Protein 4PNB (pdb70)

Radius of gyration: 21.28 Å; Cα contacts (8 Å, |Δi|>4): 41; chains: 4; bounding box: 50×57×41 Å

Solvent-accessible surface area: 10392 Å² total; per-residue (Å²): 118,125,134,81,92,44,106,136,96,95,63,127,54,100,130,100,93,61,149,55,101,112,89,102,44,95,88,140,155,76,113,131,126,88,89,47,108,144,97,94,62,136,54,101,159,101,89,42,154,56,98,122,95,92,46,110,86,138,148,64,103,150,122,39,82,56,33,88,90,85,10,68,56,28,47,108,86,1,95,56,27,78,93,86,5,79,97,95,65,100,78,69,80,74,3,89,135,71,25,64,140,12,91,128,53,23,58,149,8,89,122,85,33,57,115,57,126,184,96

Sequence (119 aa):
GEIAQSIKEIAKSIKEIAWSIKEIAQSIKGGEIAQSIKEIAKSIKEIAWSIKEIAQSIKGGEIAQSIKEIAKSIKEIAWSIKEIAQSIKGEIAQSIKEIAKSIKEIAWSIKEIAQSIKG

Secondary structure (DSSP, 8-state):
-HHHHHHHHHHHHHHHHHHHHHHHHHHHT-/--HHHHHHHHHHHHHHHHHHHHHHHHHHT-/-HHHHHHHHHHHHHHHHHHHHHHHHHHH-/-HHHHHHHHHHHHHHHHHHHHHHHHHHH--

Foldseek 3Di:
DCPVVVVVVVVVVVVVVVVVVVVVCVVVVD/DCPVVVVVVVVVVVVVVVVVVVVVCVVVVD/DPPVVVVVVVVVVVVVVVVVVVVVVVVVD/DCPVVVVVVVVVVVVVVVVVVVVVVVVVPD

B-factor: mean 29.56, std 10.83, range [10.62, 66.13]

Structure (mmCIF, N/CA/C/O backbone):
data_4PNB
#
_entry.id   4PNB
#
_cell.length_a   89.210
_cell.length_b   89.210
_cell.length_c   89.210
_cell.angle_alpha   90.00
_cell.angle_beta   90.00
_cell.angle_gamma   90.00
#
_symmetry.space_group_name_H-M   'I 21 3'
#
loop_
_entity.id
_entity.type
_entity.pdbx_description
1 polymer CC-Hex3
2 water water
#
loop_
_atom_site.group_PDB
_atom_site.id
_atom_site.type_symbol
_atom_site.label_atom_id
_atom_site.label_alt_id
_atom_site.label_comp_id
_atom_site.label_asym_id
_atom_site.label_entity_id
_atom_site.label_seq_id
_atom_site.pdbx_PDB_ins_code
_atom_site.Cartn_x
_atom_site.Cartn_y
_atom_site.Cartn_z
_atom_site.occupancy
_atom_site.B_iso_or_equiv
_atom_site.auth_seq_id
_atom_site.auth_comp_id
_atom_site.auth_asym_id
_atom_site.auth_atom_id
_atom_site.pdbx_PDB_model_num
ATOM 4 N N . GLY A 1 2 ? -2.848 -17.272 3.033 1.00 51.27 1 GLY A N 1
ATOM 5 C CA . GLY A 1 2 ? -2.206 -16.428 2.043 1.00 39.96 1 GLY A CA 1
ATOM 6 C C . GLY A 1 2 ? -1.700 -15.138 2.644 1.00 43.60 1 GLY A C 1
ATOM 7 O O . GLY A 1 2 ? -2.326 -14.565 3.543 1.00 45.68 1 GLY A O 1
ATOM 8 N N . GLU A 1 3 ? -0.569 -14.663 2.140 1.00 44.05 2 GLU A N 1
ATOM 9 C CA . GLU A 1 3 ? 0.114 -13.572 2.805 1.00 39.86 2 GLU A CA 1
ATOM 10 C C . GLU A 1 3 ? -0.494 -12.180 2.629 1.00 31.33 2 GLU A C 1
ATOM 11 O O . GLU A 1 3 ? -0.476 -11.409 3.582 1.00 25.86 2 GLU A O 1
ATOM 17 N N . ILE A 1 4 ? -1.046 -11.856 1.457 1.00 26.27 3 ILE A N 1
ATOM 18 C CA . ILE A 1 4 ? -1.427 -10.455 1.203 1.00 26.95 3 ILE A CA 1
ATOM 19 C C . ILE A 1 4 ? -2.347 -9.818 2.246 1.00 27.82 3 ILE A C 1
ATOM 20 O O . ILE A 1 4 ? -2.080 -8.712 2.694 1.00 23.88 3 ILE A O 1
ATOM 25 N N . ALA A 1 5 ? -3.412 -10.501 2.651 1.00 21.69 4 ALA A N 1
ATOM 26 C CA . ALA A 1 5 ? -4.309 -9.915 3.643 1.00 25.14 4 ALA A CA 1
ATOM 27 C C . ALA A 1 5 ? -3.611 -9.727 4.990 1.00 24.21 4 ALA A C 1
ATOM 28 O O . ALA A 1 5 ? -3.869 -8.750 5.705 1.00 21.84 4 ALA A O 1
ATOM 30 N N . GLN A 1 6 ? -2.722 -10.664 5.312 1.00 21.13 5 GLN A N 1
ATOM 31 C CA . GLN A 1 6 ? -1.984 -10.668 6.574 1.00 29.80 5 GLN A CA 1
ATOM 32 C C . GLN A 1 6 ? -0.933 -9.561 6.629 1.00 22.46 5 GLN A C 1
ATOM 33 O O . GLN A 1 6 ? -0.845 -8.819 7.611 1.00 22.27 5 GLN A O 1
ATOM 39 N N . SER A 1 7 ? -0.131 -9.476 5.575 1.00 21.72 6 SER A N 1
ATOM 40 C CA . SER A 1 7 ? 0.858 -8.421 5.435 1.00 25.63 6 SER A CA 1
ATOM 41 C C . SER A 1 7 ? 0.206 -7.049 5.572 1.00 21.17 6 SER A C 1
ATOM 42 O O . SER A 1 7 ? 0.706 -6.186 6.283 1.00 19.57 6 SER A O 1
ATOM 45 N N . ILE A 1 8 ? -0.927 -6.850 4.905 1.00 18.76 7 ILE A N 1
ATOM 46 C CA . ILE A 1 8 ? -1.596 -5.552 4.944 1.00 19.35 7 ILE A CA 1
ATOM 47 C C . ILE A 1 8 ? -2.124 -5.212 6.356 1.00 19.97 7 ILE A C 1
ATOM 48 O O . ILE A 1 8 ? -2.021 -4.070 6.827 1.00 18.26 7 ILE A O 1
ATOM 53 N N . LYS A 1 9 ? -2.655 -6.213 7.044 1.00 18.60 8 LYS A N 1
ATOM 54 C CA . LYS A 1 9 ? -3.137 -6.026 8.403 1.00 19.94 8 LYS A CA 1
ATOM 55 C C . LYS A 1 9 ? -1.977 -5.679 9.316 1.00 21.67 8 LYS A C 1
ATOM 56 O O . LYS A 1 9 ? -2.084 -4.774 10.149 1.00 21.29 8 LYS A O 1
ATOM 62 N N . GLU A 1 10 ? -0.868 -6.391 9.160 1.00 17.23 9 GLU A N 1
ATOM 63 C CA . GLU A 1 10 ? 0.303 -6.107 9.967 1.00 20.57 9 GLU A CA 1
ATOM 64 C C . GLU A 1 10 ? 0.830 -4.727 9.640 1.00 17.87 9 GLU A C 1
ATOM 65 O O . GLU A 1 10 ? 1.286 -4.024 10.524 1.00 19.50 9 GLU A O 1
ATOM 71 N N . ILE A 1 11 ? 0.772 -4.347 8.365 1.00 19.43 10 ILE A N 1
ATOM 72 C CA . ILE A 1 11 ? 1.164 -3.003 7.961 1.00 16.04 10 ILE A CA 1
ATOM 73 C C . ILE A 1 11 ? 0.275 -1.977 8.638 1.00 16.64 10 ILE A C 1
ATOM 74 O O . ILE A 1 11 ? 0.760 -0.988 9.168 1.00 16.71 10 ILE A O 1
ATOM 79 N N . ALA A 1 12 ? -1.027 -2.225 8.653 1.00 15.37 11 ALA A N 1
ATOM 80 C CA . ALA A 1 12 ? -1.945 -1.345 9.357 1.00 16.69 11 ALA A CA 1
ATOM 81 C C . ALA A 1 12 ? -1.595 -1.179 10.837 1.00 20.75 11 ALA A C 1
ATOM 82 O O . ALA A 1 12 ? -1.652 -0.064 11.381 1.00 15.67 11 ALA A O 1
ATOM 84 N N . LYS A 1 13 ? -1.218 -2.278 11.482 1.00 17.34 12 LYS A N 1
ATOM 85 C CA . LYS A 1 13 ? -0.857 -2.233 12.894 1.00 20.45 12 LYS A CA 1
ATOM 86 C C . LYS A 1 13 ? 0.437 -1.459 13.130 1.00 18.45 12 LYS A C 1
ATOM 87 O O . LYS A 1 13 ? 0.489 -0.608 14.004 1.00 16.89 12 LYS A O 1
ATOM 93 N N . SER A 1 14 ? 1.475 -1.761 12.357 1.00 17.35 13 SER A N 1
ATOM 94 C CA . SER A 1 14 ? 2.745 -1.046 12.456 1.00 17.16 13 SER A CA 1
ATOM 95 C C . SER A 1 14 ? 2.583 0.449 12.206 1.00 15.90 13 SER A C 1
ATOM 96 O O . SER A 1 14 ? 3.181 1.282 12.883 1.00 15.66 13 SER A O 1
ATOM 99 N N . ILE A 1 15 ? 1.771 0.801 11.230 1.00 12.38 14 ILE A N 1
ATOM 100 C CA . ILE A 1 15 ? 1.625 2.218 10.912 1.00 17.58 14 ILE A CA 1
ATOM 101 C C . ILE A 1 15 ? 0.864 2.948 12.017 1.00 16.90 14 ILE A C 1
ATOM 102 O O . ILE A 1 15 ? 1.136 4.118 12.304 1.00 15.01 14 ILE A O 1
ATOM 107 N N . LYS A 1 16 ? -0.079 2.263 12.658 1.00 15.68 15 LYS A N 1
ATOM 108 C CA . LYS A 1 16 ? -0.777 2.880 13.782 1.00 18.21 15 LYS A CA 1
ATOM 109 C C . LYS A 1 16 ? 0.201 3.106 14.928 1.00 19.19 15 LYS A C 1
ATOM 110 O O . LYS A 1 16 ? 0.138 4.131 15.601 1.00 16.88 15 LYS A O 1
ATOM 115 N N . GLU A 1 17 ? 1.124 2.168 15.127 1.00 17.40 16 GLU A N 1
ATOM 116 C CA . GLU A 1 17 ? 2.147 2.329 16.153 1.00 15.42 16 GLU A CA 1
ATOM 117 C C . GLU A 1 17 ? 3.065 3.488 15.810 1.00 16.35 16 GLU A C 1
ATOM 118 O O . GLU A 1 17 ? 3.451 4.268 16.683 1.00 14.66 16 GLU A O 1
ATOM 124 N N . ILE A 1 18 ? 3.423 3.598 14.537 1.00 14.25 17 ILE A N 1
ATOM 125 C CA . ILE A 1 18 ? 4.222 4.728 14.072 1.00 13.22 17 ILE A CA 1
ATOM 126 C C . ILE A 1 18 ? 3.500 6.073 14.297 1.00 12.82 17 ILE A C 1
ATOM 127 O O . ILE A 1 18 ? 4.124 7.047 14.700 1.00 13.75 17 ILE A O 1
ATOM 132 N N . ALA A 1 19 ? 2.191 6.120 14.063 1.00 13.73 18 ALA A N 1
ATOM 133 C CA . ALA A 1 19 ? 1.418 7.354 14.259 1.00 14.73 18 ALA A CA 1
ATOM 134 C C . ALA A 1 19 ? 1.483 7.803 15.701 1.00 14.92 18 ALA A C 1
ATOM 135 O O . ALA A 1 19 ? 1.615 8.990 15.982 1.00 14.61 18 ALA A O 1
ATOM 137 N N . TRP A 1 20 ? 1.441 6.847 16.615 1.00 14.90 19 TRP A N 1
ATOM 138 C CA . TRP A 1 20 ? 1.541 7.163 18.036 1.00 16.92 19 TRP A CA 1
ATOM 139 C C . TRP A 1 20 ? 2.953 7.574 18.478 1.00 15.85 19 TRP A C 1
ATOM 140 O O . TRP A 1 20 ? 3.104 8.472 19.297 1.00 15.98 19 TRP A O 1
ATOM 151 N N . SER A 1 21 ? 3.985 6.942 17.937 1.00 15.18 20 SER A N 1
ATOM 152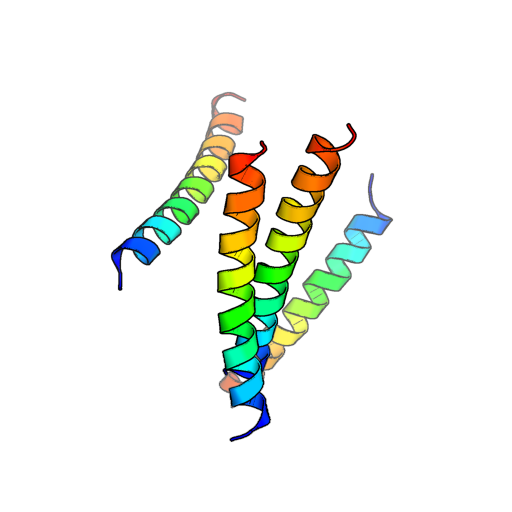 C CA . SER A 1 21 ? 5.344 7.341 18.272 1.00 14.67 20 SER A CA 1
ATOM 153 C C . SER A 1 21 ? 5.679 8.737 17.737 1.00 14.08 20 SER A C 1
ATOM 154 O O . SER A 1 21 ? 6.294 9.561 18.418 1.00 11.78 20 SER A O 1
ATOM 157 N N . ILE A 1 22 ? 5.264 9.000 16.513 1.00 12.30 21 ILE A N 1
ATOM 158 C CA . ILE A 1 22 ? 5.534 10.295 15.898 1.00 16.31 21 IL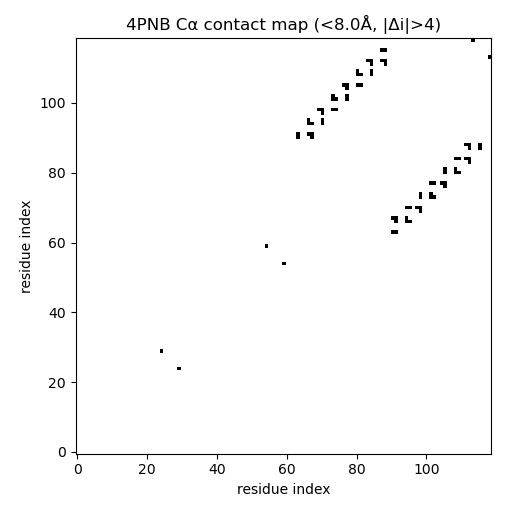E A CA 1
ATOM 159 C C . ILE A 1 22 ? 4.747 11.403 16.614 1.00 14.68 21 ILE A C 1
ATOM 160 O O . ILE A 1 22 ? 5.224 12.528 16.768 1.00 12.70 21 ILE A O 1
ATOM 165 N N . LYS A 1 23 ? 3.551 11.072 17.083 1.00 16.87 22 LYS A N 1
ATOM 166 C CA . LYS A 1 23 ? 2.759 12.023 17.866 1.00 17.11 22 LYS A CA 1
ATOM 167 C C . LYS A 1 23 ? 3.478 12.362 19.170 1.00 16.16 22 LYS A C 1
ATOM 168 O O . LYS A 1 23 ? 3.506 13.521 19.588 1.00 16.27 22 LYS A O 1
ATOM 174 N N . GLU A 1 24 ? 4.095 11.367 19.797 1.00 15.64 23 GLU A N 1
ATOM 175 C CA . GLU A 1 24 ? 4.919 11.627 20.990 1.00 17.58 23 GLU A CA 1
ATOM 176 C C . GLU A 1 24 ? 6.120 12.532 20.696 1.00 15.12 23 GLU A C 1
ATOM 177 O O . GLU A 1 24 ? 6.472 13.395 21.488 1.00 14.04 23 GLU A O 1
ATOM 183 N N . ILE A 1 25 ? 6.763 12.319 19.556 1.00 14.74 24 ILE A N 1
ATOM 184 C CA . ILE A 1 25 ? 7.889 13.161 19.148 1.00 15.12 24 ILE A CA 1
ATOM 185 C C . ILE A 1 25 ? 7.437 14.594 18.896 1.00 13.11 24 ILE A C 1
ATOM 186 O O . ILE A 1 25 ? 8.070 15.547 19.348 1.00 14.24 24 ILE A O 1
ATOM 191 N N . ALA A 1 26 ? 6.331 14.748 18.171 1.00 14.37 25 ALA A N 1
ATOM 192 C CA . ALA A 1 26 ? 5.802 16.074 17.868 1.00 13.45 25 ALA A CA 1
ATOM 193 C C . ALA A 1 26 ? 5.400 16.794 19.139 1.00 19.70 25 ALA A C 1
ATOM 194 O O . ALA A 1 26 ? 5.661 17.990 19.285 1.00 16.70 25 ALA A O 1
ATOM 196 N N . GLN A 1 27 ? 4.774 16.068 20.063 1.00 18.45 26 GLN A N 1
ATOM 197 C CA . GLN A 1 27 ? 4.375 16.656 21.336 1.00 20.65 26 GLN A CA 1
ATOM 198 C C . GLN A 1 27 ? 5.567 17.251 22.101 1.00 29.02 26 GLN A C 1
ATOM 199 O O . GLN A 1 27 ? 5.422 18.243 22.816 1.00 29.95 26 GLN A O 1
ATOM 205 N N . SER A 1 28 ? 6.752 16.683 21.912 1.00 23.95 27 SER A N 1
ATOM 206 C CA . SER A 1 28 ? 7.959 17.216 22.555 1.00 24.02 27 SER A CA 1
ATOM 207 C C . SER A 1 28 ? 8.689 18.265 21.706 1.00 26.70 27 SER A C 1
ATOM 208 O O . SER A 1 28 ? 9.306 19.194 22.229 1.00 30.12 27 SER A O 1
ATOM 211 N N . ILE A 1 29 ? 8.621 18.091 20.391 1.00 25.62 28 ILE A N 1
ATOM 212 C CA . ILE A 1 29 ? 9.371 18.900 19.431 1.00 24.56 28 ILE A CA 1
ATOM 213 C C . ILE A 1 29 ? 8.583 20.163 19.097 1.00 27.91 28 ILE A C 1
ATOM 214 O O . ILE A 1 29 ? 9.153 21.217 18.806 1.00 28.75 28 ILE A O 1
ATOM 219 N N . LYS A 1 30 ? 7.258 20.055 19.156 1.00 31.11 29 LYS A N 1
ATOM 220 C CA . LYS A 1 30 ? 6.415 21.240 19.071 1.00 37.08 29 LYS A CA 1
ATOM 221 C C . LYS A 1 30 ? 6.295 21.855 20.468 1.00 38.60 29 LYS A C 1
ATOM 222 O O . LYS A 1 30 ? 6.159 23.067 20.607 1.00 45.76 29 LYS A O 1
ATOM 228 N N . GLY A 1 31 ? 6.361 21.015 21.502 1.00 38.38 30 GLY A N 1
ATOM 229 C CA . GLY A 1 31 ? 6.102 21.456 22.862 1.00 37.76 30 GLY A CA 1
ATOM 230 C C . GLY A 1 31 ? 4.661 21.867 23.114 1.00 41.99 30 GLY A C 1
ATOM 231 O O . GLY A 1 31 ? 4.391 22.911 23.718 1.00 49.67 30 GLY A O 1
ATOM 235 N N . GLY B 1 2 ? -10.424 11.279 38.708 1.00 45.74 1 GLY B N 1
ATOM 236 C CA . GLY B 1 2 ? -9.109 10.711 38.960 1.00 36.28 1 GLY B CA 1
ATOM 237 C C . GLY B 1 2 ? -9.003 9.259 38.536 1.00 37.21 1 GLY B C 1
ATOM 238 O O . GLY B 1 2 ? -7.930 8.805 38.121 1.00 34.17 1 GLY B O 1
ATOM 239 N N . GLU B 1 3 ? -10.111 8.532 38.668 1.00 33.32 2 GLU B N 1
ATOM 240 C CA . GLU B 1 3 ? -10.206 7.141 38.239 1.00 34.14 2 GLU B CA 1
ATOM 241 C C . GLU B 1 3 ? -9.329 6.208 39.053 1.00 27.53 2 GLU B C 1
ATOM 242 O O . GLU B 1 3 ? -8.845 5.216 38.519 1.00 24.08 2 GLU B O 1
ATOM 248 N N . ILE B 1 4 ? -9.123 6.512 40.332 1.00 23.48 3 ILE B N 1
ATOM 249 C CA . ILE B 1 4 ? -8.254 5.672 41.153 1.00 23.21 3 ILE B CA 1
ATOM 250 C C . ILE B 1 4 ? -8.794 4.262 41.367 1.00 25.09 3 ILE B C 1
ATOM 251 O O . ILE B 1 4 ? -8.047 3.287 41.235 1.00 18.92 3 ILE B O 1
ATOM 256 N N . ALA B 1 5 ? -10.080 4.138 41.692 1.00 20.62 4 ALA B N 1
ATOM 257 C CA . ALA B 1 5 ? -10.688 2.815 41.779 1.00 22.51 4 ALA B CA 1
ATOM 258 C C . ALA B 1 5 ? -10.566 2.036 40.459 1.00 23.18 4 ALA B C 1
ATOM 259 O O . ALA B 1 5 ? -10.306 0.825 40.464 1.00 23.77 4 ALA B O 1
ATOM 261 N N . GLN B 1 6 ? -10.733 2.732 39.336 1.00 22.96 5 GLN B N 1
ATOM 262 C CA . GLN B 1 6 ? -10.632 2.109 38.018 1.00 26.21 5 GLN B CA 1
ATOM 263 C C . GLN B 1 6 ? -9.189 1.720 37.657 1.00 24.45 5 GLN B C 1
ATOM 264 O O . GLN B 1 6 ? -8.934 0.634 37.126 1.00 23.94 5 GLN B O 1
ATOM 270 N N . SER B 1 7 ? -8.253 2.621 37.921 1.00 19.83 6 SER B N 1
ATOM 271 C CA . SER B 1 7 ? -6.850 2.348 37.684 1.00 22.86 6 SER B CA 1
ATOM 272 C C . SER B 1 7 ? -6.415 1.103 38.447 1.00 20.66 6 SER B C 1
ATOM 273 O O . SER B 1 7 ? -5.802 0.189 37.892 1.00 17.42 6 SER B O 1
ATOM 276 N N . ILE B 1 8 ? -6.765 1.057 39.720 1.00 16.28 7 ILE B N 1
ATOM 277 C CA . ILE B 1 8 ? -6.399 -0.075 40.560 1.00 18.68 7 ILE B CA 1
ATOM 278 C C . ILE B 1 8 ? -7.053 -1.376 40.078 1.00 21.76 7 ILE B C 1
ATOM 279 O O . ILE B 1 8 ? -6.413 -2.423 40.075 1.00 16.05 7 ILE B O 1
ATOM 284 N N . LYS B 1 9 ? -8.314 -1.302 39.643 1.00 19.87 8 LYS B N 1
ATOM 285 C CA . LYS B 1 9 ? -9.010 -2.473 39.106 1.00 20.78 8 LYS B CA 1
ATOM 286 C C . LYS B 1 9 ? -8.292 -3.005 37.868 1.00 19.59 8 LYS B C 1
ATOM 287 O O . LYS B 1 9 ? -8.106 -4.217 37.712 1.00 18.42 8 LYS B O 1
ATOM 293 N N . GLU B 1 10 ? -7.883 -2.090 36.995 1.00 15.95 9 GLU B N 1
ATOM 294 C CA . GLU B 1 10 ? -7.150 -2.448 35.785 1.00 19.76 9 GLU B CA 1
ATOM 295 C C . GLU B 1 10 ? -5.785 -3.037 36.114 1.00 19.19 9 GLU B C 1
ATOM 296 O O . GLU B 1 10 ? -5.363 -4.011 35.491 1.00 18.16 9 GLU B O 1
ATOM 302 N N . ILE B 1 11 ? -5.098 -2.443 37.089 1.00 15.54 10 ILE B N 1
ATOM 303 C CA . ILE B 1 11 ? -3.813 -2.975 37.541 1.00 16.02 10 ILE B CA 1
ATOM 304 C C . ILE B 1 11 ? -3.964 -4.427 37.971 1.00 17.92 10 ILE B C 1
ATOM 305 O O . ILE B 1 11 ? -3.168 -5.261 37.597 1.00 18.53 10 ILE B O 1
ATOM 310 N N . ALA B 1 12 ? -5.004 -4.732 38.739 1.00 17.09 11 ALA B N 1
ATOM 311 C CA . ALA B 1 12 ? -5.259 -6.107 39.157 1.00 17.60 11 ALA B CA 1
ATOM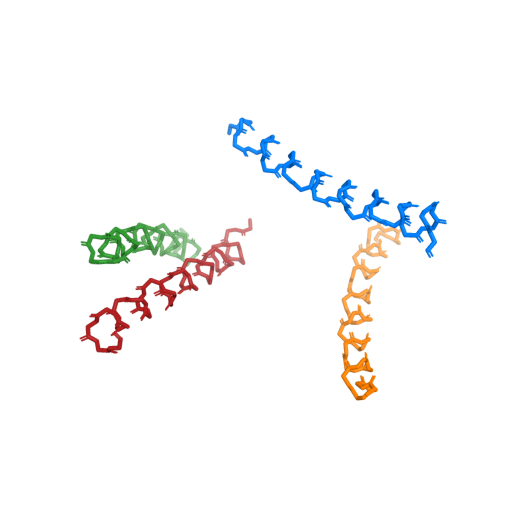 312 C C . ALA B 1 12 ? -5.477 -7.037 37.971 1.00 18.62 11 ALA B C 1
ATOM 313 O O . ALA B 1 12 ? -4.989 -8.160 37.969 1.00 18.51 11 ALA B O 1
ATOM 315 N N . LYS B 1 13 ? -6.211 -6.565 36.969 1.00 18.38 12 LYS B N 1
ATOM 316 C CA . LYS B 1 13 ? -6.419 -7.329 35.744 1.00 23.24 12 LYS B CA 1
ATOM 317 C C . LYS B 1 13 ? -5.107 -7.579 34.981 1.00 19.85 12 LYS B C 1
ATOM 318 O O . LYS B 1 13 ? -4.830 -8.702 34.557 1.00 18.47 12 LYS B O 1
ATOM 324 N N . SER B 1 14 ? -4.305 -6.535 34.807 1.00 16.80 13 SER B N 1
ATOM 325 C CA . SER B 1 14 ? -3.024 -6.676 34.123 1.00 17.94 13 SER B CA 1
ATOM 326 C C . SER B 1 14 ? -2.058 -7.603 34.885 1.00 18.09 13 SER B C 1
ATOM 327 O O . SER B 1 14 ? -1.411 -8.451 34.290 1.00 14.41 13 SER B O 1
ATOM 330 N N . ILE B 1 15 ? -1.971 -7.437 36.201 1.00 17.01 14 ILE B N 1
ATOM 331 C CA . ILE B 1 15 ? -1.055 -8.228 37.026 1.00 18.55 14 ILE B CA 1
ATOM 332 C C . ILE B 1 15 ? -1.447 -9.713 37.021 1.00 17.35 14 ILE B C 1
ATOM 333 O O . ILE B 1 15 ? -0.598 -10.607 37.108 1.00 16.40 14 ILE B O 1
ATOM 338 N N . LYS B 1 16 ? -2.744 -9.964 36.894 1.00 16.13 15 LYS B N 1
ATOM 339 C CA . LYS B 1 16 ? -3.265 -11.314 36.812 1.00 17.06 15 LYS B CA 1
ATOM 340 C C . LYS B 1 16 ? -2.818 -11.942 35.495 1.00 16.88 15 LYS B C 1
ATOM 341 O O . LYS B 1 16 ? -2.404 -13.098 35.457 1.00 17.84 15 LYS B O 1
ATOM 347 N N . GLU B 1 17 ? -2.868 -11.165 34.422 1.00 14.92 16 GLU B N 1
ATOM 348 C CA . GLU B 1 17 ? -2.406 -11.620 33.118 1.00 17.98 16 GLU B CA 1
ATOM 349 C C . GLU B 1 17 ? -0.916 -11.914 33.147 1.00 15.55 16 GLU B C 1
ATOM 350 O O . GLU B 1 17 ? -0.458 -12.924 32.608 1.00 12.62 16 GLU B O 1
ATOM 356 N N . ILE B 1 18 ? -0.167 -11.016 33.777 1.00 13.15 17 ILE B N 1
ATOM 357 C CA . ILE B 1 18 ? 1.280 -11.163 33.906 1.00 15.69 17 ILE B CA 1
ATOM 358 C C . ILE B 1 18 ? 1.630 -12.415 34.704 1.00 15.01 17 ILE B C 1
ATOM 359 O O . ILE B 1 18 ? 2.600 -13.113 34.407 1.00 13.68 17 ILE B O 1
ATOM 364 N N . ALA B 1 19 ? 0.835 -12.702 35.724 1.00 13.27 18 ALA B N 1
ATOM 365 C CA . ALA B 1 19 ? 1.106 -13.863 36.553 1.00 13.66 18 ALA B CA 1
ATOM 366 C C . ALA B 1 19 ? 0.958 -15.134 35.736 1.00 13.36 18 ALA B C 1
ATOM 367 O O . ALA B 1 19 ? 1.708 -16.089 35.913 1.00 11.31 18 ALA B O 1
ATOM 369 N N . TRP B 1 20 ? 0.007 -15.140 34.815 1.00 15.04 19 TRP B N 1
ATOM 370 C CA . TRP B 1 20 ? -0.154 -16.297 33.945 1.00 16.51 19 TRP B CA 1
ATOM 371 C C . TRP B 1 20 ? 0.958 -16.412 32.872 1.00 13.21 19 TRP B C 1
ATOM 372 O O . TRP B 1 20 ? 1.558 -17.471 32.718 1.00 13.47 19 TRP B O 1
ATOM 383 N N . SER B 1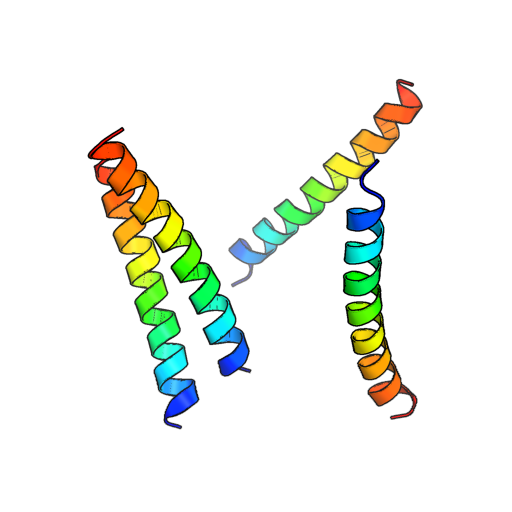 21 ? 1.241 -15.331 32.148 1.00 15.52 20 SER B N 1
ATOM 384 C CA . SER B 1 21 ? 2.315 -15.349 31.157 1.00 13.23 20 SER B CA 1
ATOM 385 C C . SER B 1 21 ? 3.633 -15.811 31.781 1.00 13.29 20 SER B C 1
ATOM 386 O O . SER B 1 21 ? 4.350 -16.622 31.206 1.00 13.95 20 SER B O 1
ATOM 389 N N . ILE B 1 22 ? 3.946 -15.290 32.962 1.00 11.76 21 ILE B N 1
ATOM 390 C CA . ILE B 1 22 ? 5.173 -15.659 33.667 1.00 13.60 21 ILE B CA 1
ATOM 391 C C . ILE B 1 22 ? 5.128 -17.110 34.124 1.00 15.99 21 ILE B C 1
ATOM 392 O O . ILE B 1 22 ? 6.173 -17.777 34.172 1.00 13.25 21 ILE B O 1
ATOM 397 N N . LYS B 1 23 ? 3.934 -17.617 34.447 1.00 14.81 22 LYS B N 1
ATOM 398 C CA . LYS B 1 23 ? 3.794 -19.047 34.769 1.00 14.74 22 LYS B CA 1
ATOM 399 C C . LYS B 1 23 ? 4.175 -19.910 33.561 1.00 12.89 22 LYS B C 1
ATOM 400 O O . LYS B 1 23 ? 4.866 -20.916 33.701 1.00 11.93 22 LYS B O 1
ATOM 406 N N . GLU B 1 24 ? 3.717 -19.515 32.380 1.00 12.14 23 GLU B N 1
ATOM 407 C CA . GLU B 1 24 ? 4.044 -20.228 31.147 1.00 12.76 23 GLU B CA 1
ATOM 408 C C . GLU B 1 24 ? 5.539 -20.158 30.837 1.00 15.25 23 GLU B C 1
ATOM 409 O O . GLU B 1 24 ? 6.130 -21.108 30.337 1.00 13.87 23 GLU B O 1
ATOM 415 N N . ILE B 1 25 ? 6.152 -19.015 31.104 1.00 13.51 24 ILE B N 1
ATOM 416 C CA . ILE B 1 25 ? 7.597 -18.896 30.896 1.00 13.40 24 ILE B CA 1
ATOM 417 C C . ILE B 1 25 ? 8.330 -19.826 31.849 1.00 13.26 24 ILE B C 1
ATOM 418 O O . ILE B 1 25 ? 9.225 -20.574 31.452 1.00 14.45 24 ILE B O 1
ATOM 423 N N . ALA B 1 26 ? 7.934 -19.789 33.115 1.00 14.32 25 ALA B N 1
ATOM 424 C CA . ALA B 1 26 ? 8.585 -20.592 34.142 1.00 15.19 25 ALA B CA 1
ATOM 425 C C . ALA B 1 26 ? 8.440 -22.069 33.833 1.00 18.89 25 ALA B C 1
ATOM 426 O O . ALA B 1 26 ? 9.362 -22.836 34.038 1.00 18.74 25 ALA B O 1
ATOM 428 N N . GLN B 1 27 ? 7.269 -22.459 33.345 1.00 18.33 26 GLN B N 1
ATOM 429 C CA . GLN B 1 27 ? 7.024 -23.850 32.984 1.00 23.55 26 GLN B CA 1
ATOM 430 C C . GLN B 1 27 ? 7.977 -24.347 31.876 1.00 22.81 26 GLN B C 1
ATOM 431 O O . GLN B 1 27 ? 8.360 -25.511 31.871 1.00 24.14 26 GLN B O 1
ATOM 437 N N . SER B 1 28 ? 8.368 -23.479 30.941 1.00 22.46 27 SER B N 1
ATOM 438 C CA . SER B 1 28 ? 9.323 -23.907 29.902 1.00 22.16 27 SER B CA 1
ATOM 439 C C . SER B 1 28 ? 10.784 -23.761 30.306 1.00 22.58 27 SER B C 1
ATOM 440 O O . SER B 1 28 ? 11.648 -24.464 29.772 1.00 26.15 27 SER B O 1
ATOM 443 N N . ILE B 1 29 ? 11.050 -22.846 31.239 1.00 21.35 28 ILE B N 1
ATOM 444 C CA . ILE B 1 29 ? 12.416 -22.478 31.643 1.00 23.65 28 ILE B CA 1
ATOM 445 C C . ILE B 1 29 ? 12.931 -23.284 32.840 1.00 30.18 28 ILE B C 1
ATOM 446 O O . ILE B 1 29 ? 14.089 -23.701 32.869 1.00 31.90 28 ILE B O 1
ATOM 451 N N . LYS B 1 30 ? 12.076 -23.508 33.832 1.00 28.37 29 LYS B N 1
ATOM 452 C CA . LYS B 1 30 ? 12.379 -24.514 34.829 1.00 30.94 29 LYS B CA 1
ATOM 453 C C . LYS B 1 30 ? 12.175 -25.824 34.097 1.00 34.90 29 LYS B C 1
ATOM 454 O O . LYS B 1 30 ? 12.646 -26.869 34.526 1.00 34.59 29 LYS B O 1
ATOM 460 N N . GLY B 1 31 ? 11.469 -25.745 32.971 1.00 33.22 30 GLY B N 1
ATOM 461 C CA . GLY B 1 31 ? 11.120 -26.920 32.210 1.00 30.61 30 GLY B CA 1
ATOM 462 C C . GLY B 1 31 ? 10.113 -27.741 32.982 1.00 37.15 30 GLY B C 1
ATOM 463 O O . GLY B 1 31 ? 10.482 -28.526 33.854 1.00 47.87 30 GLY B O 1
ATOM 467 N N . GLY C 1 2 ? -15.040 -36.545 15.342 1.00 43.71 1 GLY C N 1
ATOM 468 C CA . GLY C 1 2 ? -14.726 -35.867 16.590 1.00 39.83 1 GLY C CA 1
ATOM 469 C C . GLY C 1 2 ? -15.766 -34.811 16.905 1.00 34.43 1 GLY C C 1
ATOM 470 O O . GLY C 1 2 ? -15.549 -33.613 16.704 1.00 29.83 1 GLY C O 1
ATOM 471 N N . GLU C 1 3 ? -16.889 -35.281 17.431 1.00 34.62 2 GLU C N 1
ATOM 472 C CA . GLU C 1 3 ? -18.138 -34.532 17.468 1.00 35.64 2 GLU C CA 1
ATOM 473 C C . GLU C 1 3 ? -18.086 -33.052 17.903 1.00 35.00 2 GLU C C 1
ATOM 474 O O . GLU C 1 3 ? -18.420 -32.171 17.107 1.00 40.91 2 GLU C O 1
ATOM 480 N N . ILE C 1 4 ? -17.668 -32.756 19.132 1.00 32.27 3 ILE C N 1
ATOM 481 C CA . ILE C 1 4 ? -17.814 -31.373 19.634 1.00 32.86 3 ILE C CA 1
ATOM 482 C C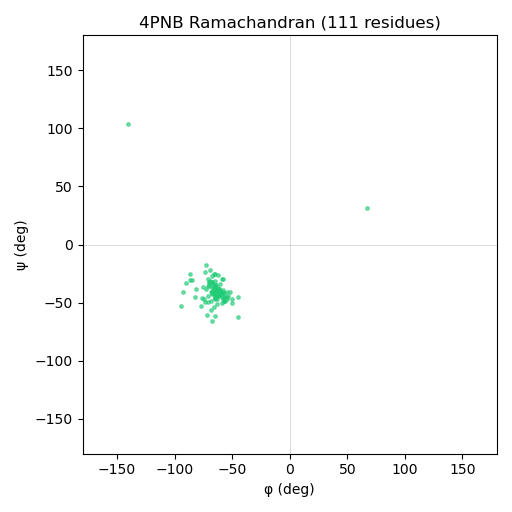 . ILE C 1 4 ? -16.995 -30.262 18.938 1.00 29.58 3 ILE C C 1
ATOM 483 O O . ILE C 1 4 ? -17.560 -29.258 18.489 1.00 24.87 3 ILE C O 1
ATOM 488 N N . ALA C 1 5 ? -15.683 -30.428 18.836 1.00 26.78 4 ALA C N 1
ATOM 489 C CA . ALA C 1 5 ? -14.882 -29.425 18.142 1.00 24.04 4 ALA C CA 1
ATOM 490 C C . ALA C 1 5 ? -15.243 -29.346 16.652 1.00 32.12 4 ALA C C 1
ATOM 491 O O . ALA C 1 5 ? -15.028 -28.316 16.014 1.00 34.42 4 ALA C O 1
ATOM 493 N N . GLN C 1 6 ? -15.764 -30.429 16.085 1.00 23.45 5 GLN C N 1
ATOM 494 C CA . GLN C 1 6 ? -16.221 -30.364 14.700 1.00 35.23 5 GLN C CA 1
ATOM 495 C C . GLN C 1 6 ? -17.438 -29.447 14.644 1.00 34.23 5 GLN C C 1
ATOM 496 O O . GLN C 1 6 ? -17.375 -28.367 14.066 1.00 36.29 5 GLN C O 1
ATOM 502 N N . SER C 1 7 ? -18.525 -29.875 15.278 1.00 28.63 6 SER C N 1
ATOM 503 C CA . SER C 1 7 ? -19.757 -29.103 15.315 1.00 30.53 6 SER C CA 1
ATOM 504 C C . SER C 1 7 ? -19.502 -27.627 15.621 1.00 30.86 6 SER C C 1
ATOM 505 O O . SER C 1 7 ? -20.050 -26.751 14.944 1.00 26.28 6 SER C O 1
ATOM 508 N N . ILE C 1 8 ? -18.649 -27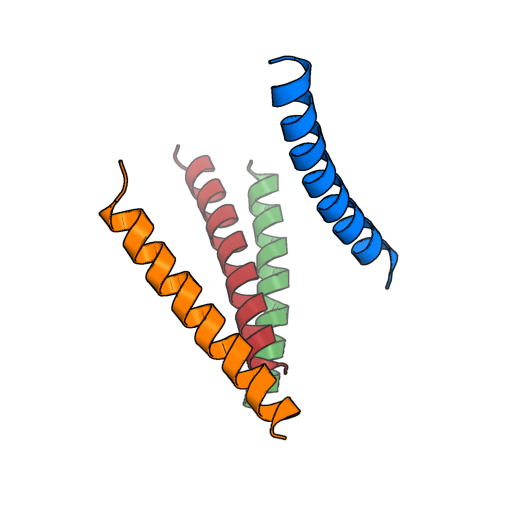.356 16.608 1.00 26.60 7 ILE C N 1
ATOM 509 C CA . ILE C 1 8 ? -18.353 -25.975 17.024 1.00 26.76 7 ILE C CA 1
ATOM 510 C C . ILE C 1 8 ? -17.585 -25.178 15.960 1.00 26.74 7 ILE C C 1
ATOM 511 O O . ILE C 1 8 ? -17.763 -23.961 15.819 1.00 28.65 7 ILE C O 1
ATOM 516 N N . LYS C 1 9 ? -16.742 -25.867 15.201 1.00 30.87 8 LYS C N 1
ATOM 517 C CA . LYS C 1 9 ? -16.059 -25.253 14.057 1.00 33.72 8 LYS C CA 1
ATOM 518 C C . LYS C 1 9 ? -17.045 -24.933 12.932 1.00 30.79 8 LYS C C 1
ATOM 519 O O . LYS C 1 9 ? -16.959 -23.882 12.292 1.00 28.97 8 LYS C O 1
ATOM 525 N N . GLU C 1 10 ? -17.968 -25.864 12.698 1.00 31.12 9 GLU C N 1
ATOM 526 C CA . GLU C 1 10 ? -19.050 -25.688 11.731 1.00 32.35 9 GLU C CA 1
ATOM 527 C C . GLU C 1 10 ? -19.982 -24.556 12.163 1.00 30.13 9 GLU C C 1
ATOM 528 O O . GLU C 1 10 ? -20.509 -23.815 11.312 1.00 28.80 9 GLU C O 1
ATOM 534 N N . ILE C 1 11 ? -20.203 -24.444 13.477 1.00 27.68 10 ILE C N 1
ATOM 535 C CA . ILE C 1 11 ? -20.971 -23.333 14.052 1.00 29.78 10 ILE C CA 1
ATOM 536 C C . ILE C 1 11 ? -20.219 -22.033 13.786 1.00 30.09 10 ILE C C 1
ATOM 537 O O . ILE C 1 11 ? -20.810 -21.017 13.403 1.00 31.54 10 ILE C O 1
ATOM 542 N N . ALA C 1 12 ? -18.906 -22.081 13.952 1.00 24.18 11 ALA C N 1
ATOM 543 C CA . ALA C 1 12 ? -18.071 -20.924 13.689 1.00 28.77 11 ALA C CA 1
ATOM 544 C C . ALA C 1 12 ? -18.179 -20.507 12.223 1.00 32.05 11 ALA C C 1
ATOM 545 O O . ALA C 1 12 ? -18.198 -19.314 11.909 1.00 36.66 11 ALA C O 1
ATOM 547 N N . LYS C 1 13 ? -18.265 -21.485 11.330 1.00 27.27 12 LYS C N 1
ATOM 548 C CA . LYS C 1 13 ? -18.407 -21.199 9.896 1.00 34.19 12 LYS C CA 1
ATOM 549 C C . LYS C 1 13 ? -19.739 -20.495 9.600 1.00 38.96 12 LYS C C 1
ATOM 550 O O . LYS C 1 13 ? -19.770 -19.358 9.116 1.00 37.02 12 LYS C O 1
ATOM 553 N N . SER C 1 14 ? -20.832 -21.184 9.910 1.00 34.89 13 SER C N 1
ATOM 554 C CA . SER C 1 14 ? -22.177 -20.689 9.674 1.00 31.71 13 SER C CA 1
ATOM 555 C C . SER C 1 14 ? -22.460 -19.291 10.232 1.00 35.29 13 SER C C 1
ATOM 556 O O . SER C 1 14 ? -23.135 -18.490 9.576 1.00 33.59 13 SER C O 1
ATOM 559 N N . ILE C 1 15 ? -21.963 -19.003 11.434 1.00 31.07 14 ILE C N 1
ATOM 560 C CA . ILE C 1 15 ? -22.165 -17.682 12.049 1.00 30.78 14 ILE C CA 1
ATOM 561 C C . ILE C 1 15 ? -21.465 -16.582 11.254 1.00 29.08 14 ILE C C 1
ATOM 562 O O . ILE C 1 15 ? -22.006 -15.486 11.098 1.00 30.22 14 ILE C O 1
ATOM 567 N N . LYS C 1 16 ? -20.281 -16.888 10.724 1.00 34.47 15 LYS C N 1
ATOM 568 C CA . LYS C 1 16 ? -19.551 -15.956 9.856 1.00 32.97 15 LYS C CA 1
ATOM 569 C C . LYS C 1 16 ? -20.354 -15.547 8.615 1.00 31.78 15 LYS C C 1
ATOM 570 O O . LYS C 1 16 ? -20.428 -14.364 8.259 1.00 28.91 15 LYS C O 1
ATOM 572 N N . GLU C 1 17 ? -20.943 -16.540 7.956 1.00 35.23 16 GLU C N 1
ATOM 573 C CA . GLU C 1 17 ? -21.799 -16.309 6.792 1.00 33.88 16 GLU C CA 1
ATOM 574 C C . GLU C 1 17 ? -23.072 -15.552 7.193 1.00 30.04 16 GLU C C 1
ATOM 575 O O . GLU C 1 17 ? -23.579 -14.717 6.437 1.00 27.90 16 GLU C O 1
ATOM 581 N N . ILE C 1 18 ? -23.599 -15.864 8.375 1.00 32.23 17 ILE C N 1
ATOM 582 C CA . ILE C 1 18 ? -24.698 -15.089 8.956 1.00 29.75 17 ILE C CA 1
ATOM 583 C C . ILE C 1 18 ? -24.219 -13.667 9.264 1.00 28.72 17 ILE C C 1
ATOM 584 O O . ILE C 1 18 ? -24.953 -12.691 9.083 1.00 30.81 17 ILE C O 1
ATOM 589 N N . ALA C 1 19 ? -22.977 -13.549 9.715 1.00 25.24 18 ALA C N 1
ATOM 590 C CA . ALA C 1 19 ? -22.414 -12.240 10.005 1.00 25.48 18 ALA C CA 1
ATOM 591 C C . ALA C 1 19 ? -22.317 -11.425 8.718 1.00 30.42 18 ALA C C 1
ATOM 592 O O . ALA C 1 19 ? -22.605 -10.229 8.719 1.00 32.87 18 ALA C O 1
ATOM 594 N N . TRP C 1 20 ? -21.931 -12.060 7.617 1.00 26.98 19 TRP C N 1
ATOM 595 C CA . TRP C 1 20 ? -21.810 -11.319 6.354 1.00 35.78 19 TRP C CA 1
ATOM 596 C C . TRP C 1 20 ? -23.170 -11.025 5.718 1.00 37.23 19 TRP C C 1
ATOM 597 O O . TRP C 1 20 ? -23.431 -9.908 5.278 1.00 36.67 19 TRP C O 1
ATOM 602 N N . SER C 1 21 ? -24.024 -12.041 5.673 1.00 30.67 20 SER C N 1
ATOM 603 C CA . SER C 1 21 ? -25.375 -11.923 5.131 1.00 34.25 20 SER C CA 1
ATOM 604 C C . SER C 1 21 ? -26.241 -10.864 5.852 1.00 34.86 20 SER C C 1
ATOM 605 O O . SER C 1 21 ? -27.133 -10.270 5.235 1.00 35.65 20 SER C O 1
ATOM 608 N N . ILE C 1 22 ? -25.985 -10.624 7.142 1.00 29.29 21 ILE C N 1
ATOM 609 C CA . ILE C 1 22 ? -26.743 -9.625 7.910 1.0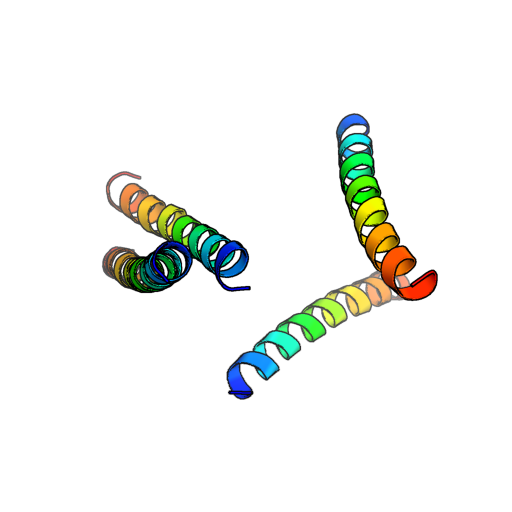0 30.06 21 ILE C CA 1
ATOM 610 C C . ILE C 1 22 ? -26.198 -8.231 7.653 1.00 33.41 21 ILE C C 1
ATOM 611 O O . ILE C 1 22 ? -26.961 -7.260 7.561 1.00 35.79 21 ILE C O 1
ATOM 616 N N . LYS C 1 23 ? -24.875 -8.143 7.544 1.00 35.96 22 LYS C N 1
ATOM 617 C CA . LYS C 1 23 ? -24.210 -6.917 7.125 1.00 34.90 22 LYS C CA 1
ATOM 618 C C . LYS C 1 23 ? -24.855 -6.403 5.846 1.00 33.49 22 LYS C C 1
ATOM 619 O O . LYS C 1 23 ? -25.215 -5.230 5.738 1.00 32.09 22 LYS C O 1
ATOM 625 N N . GLU C 1 24 ? -24.988 -7.304 4.877 1.00 34.58 23 GLU C N 1
ATOM 626 C CA . GLU C 1 24 ? -25.603 -6.985 3.594 1.00 33.12 23 GLU C CA 1
ATOM 627 C C . GLU C 1 24 ? -27.023 -6.436 3.742 1.00 34.93 23 GLU C C 1
ATOM 628 O O . GLU C 1 24 ? -27.373 -5.414 3.131 1.00 36.33 23 GLU C O 1
ATOM 634 N N . ILE C 1 25 ? -27.843 -7.128 4.534 1.00 31.27 24 ILE C N 1
ATOM 635 C CA . ILE C 1 25 ? -29.196 -6.668 4.823 1.00 33.85 24 ILE C CA 1
ATOM 636 C C . ILE C 1 25 ? -29.124 -5.277 5.423 1.00 35.55 24 ILE C C 1
ATOM 637 O O . ILE C 1 25 ? -29.870 -4.385 5.031 1.00 34.18 24 ILE C O 1
ATOM 642 N N . ALA C 1 26 ? -28.204 -5.096 6.362 1.00 27.42 25 ALA C N 1
ATOM 643 C CA . ALA C 1 26 ? -28.039 -3.812 7.003 1.00 34.81 25 ALA C CA 1
ATOM 644 C C . ALA C 1 26 ? -27.715 -2.784 5.936 1.00 35.92 25 ALA C C 1
ATOM 645 O O . ALA C 1 26 ? -28.369 -1.743 5.862 1.00 34.11 25 ALA C O 1
ATOM 647 N N . GLN C 1 27 ? -26.733 -3.101 5.089 1.00 30.11 26 GLN C N 1
ATOM 648 C CA . GLN C 1 27 ? -26.256 -2.173 4.050 1.00 35.29 26 GLN C CA 1
ATOM 649 C C . GLN C 1 27 ? -27.280 -1.897 2.936 1.00 36.98 26 GLN C C 1
ATOM 650 O O . GLN C 1 27 ? -27.262 -0.837 2.319 1.00 38.40 26 GLN C O 1
ATOM 652 N N . SER C 1 28 ? -28.181 -2.839 2.682 1.00 39.04 27 SER C N 1
ATOM 653 C CA . SER C 1 28 ? -29.215 -2.613 1.677 1.00 36.87 27 SER C CA 1
ATOM 654 C C . SER C 1 28 ? -30.256 -1.627 2.218 1.00 34.50 27 SER C C 1
ATOM 655 O O . SER C 1 28 ? -30.949 -0.939 1.458 1.00 32.65 27 SER C O 1
ATOM 658 N N . ILE C 1 29 ? -30.345 -1.556 3.541 1.00 31.38 28 ILE C N 1
ATOM 659 C CA . ILE C 1 29 ? -31.283 -0.663 4.203 1.00 35.55 28 ILE C CA 1
ATOM 660 C C . ILE C 1 29 ? -30.617 0.659 4.562 1.00 38.03 28 ILE C C 1
ATOM 661 O O . ILE C 1 29 ? -31.133 1.725 4.237 1.00 33.00 28 ILE C O 1
ATOM 666 N N . LYS C 1 30 ? -29.483 0.573 5.256 1.00 38.94 29 LYS C N 1
ATOM 667 C CA . LYS C 1 30 ? -28.681 1.739 5.611 1.00 37.12 29 LYS C CA 1
ATOM 668 C C . LYS C 1 30 ? -27.275 1.318 6.014 1.00 47.57 29 LYS C C 1
ATOM 669 O O . LYS C 1 30 ? -27.095 0.511 6.925 1.00 51.11 29 LYS C O 1
ATOM 673 N N . GLY D 1 2 ? -5.993 -26.156 18.090 1.00 48.23 1 GLY D N 1
ATOM 674 C CA . GLY D 1 2 ? -6.737 -25.514 19.158 1.00 39.10 1 GLY D CA 1
ATOM 675 C C . GLY D 1 2 ? -8.072 -24.981 18.689 1.00 39.87 1 GLY D C 1
ATOM 676 O O . GLY D 1 2 ? -8.439 -23.837 18.973 1.00 39.82 1 GLY D O 1
ATOM 677 N N . GLU D 1 3 ? -8.807 -25.819 17.971 1.00 37.80 2 GLU D N 1
ATOM 678 C CA . GLU D 1 3 ? -10.015 -25.352 17.321 1.00 41.59 2 GLU D CA 1
ATOM 679 C C . GLU D 1 3 ? -11.135 -24.910 18.284 1.00 37.62 2 GLU D C 1
ATOM 680 O O . GLU D 1 3 ? -11.961 -24.085 17.903 1.00 34.88 2 GLU D O 1
ATOM 686 N N . ILE D 1 4 ? -11.183 -25.424 19.517 1.00 35.73 3 ILE D N 1
ATOM 687 C CA . ILE D 1 4 ? -12.295 -25.018 20.402 1.00 31.84 3 ILE D CA 1
ATOM 688 C C . ILE D 1 4 ? -12.232 -23.575 20.930 1.00 31.66 3 ILE D C 1
ATOM 689 O O . ILE D 1 4 ? -13.122 -22.772 20.640 1.00 28.85 3 ILE D O 1
ATOM 694 N N . ALA D 1 5 ? -11.190 -23.224 21.668 1.00 27.21 4 ALA D N 1
ATOM 695 C CA . ALA D 1 5 ? -11.090 -21.855 22.181 1.00 25.89 4 ALA D CA 1
ATOM 696 C C . ALA D 1 5 ? -11.001 -20.842 21.037 1.00 32.91 4 ALA D C 1
ATOM 697 O O . ALA D 1 5 ? -11.386 -19.679 21.188 1.00 31.87 4 ALA D O 1
ATOM 699 N N . GLN D 1 6 ? -10.497 -21.288 19.892 1.00 24.03 5 GLN D N 1
ATOM 700 C CA . GLN D 1 6 ? -10.365 -20.412 18.732 1.00 36.67 5 GLN D CA 1
ATOM 701 C C . GLN D 1 6 ? -11.718 -20.201 18.036 1.00 32.77 5 GLN D C 1
ATOM 702 O O . GLN D 1 6 ? -12.125 -19.062 17.824 1.00 35.62 5 GLN D O 1
ATOM 708 N N . SER D 1 7 ? -12.402 -21.296 17.691 1.00 28.14 6 SER D N 1
ATOM 709 C CA . SER D 1 7 ? -13.760 -21.236 17.151 1.00 29.48 6 SER D CA 1
ATOM 710 C C . SER D 1 7 ? -14.633 -20.385 18.030 1.00 31.00 6 SER D C 1
ATOM 711 O O . SER D 1 7 ? -15.375 -19.537 17.529 1.00 32.03 6 SER D O 1
ATOM 714 N N . ILE D 1 8 ? -14.553 -20.625 19.342 1.00 27.74 7 ILE D N 1
ATOM 715 C CA . ILE D 1 8 ? -15.366 -19.883 20.304 1.00 30.10 7 ILE D CA 1
ATOM 716 C C . ILE D 1 8 ? -14.970 -18.412 20.305 1.00 27.64 7 ILE D C 1
ATOM 717 O O . ILE D 1 8 ? -15.820 -17.526 20.459 1.00 30.35 7 ILE D O 1
ATOM 722 N N . LYS D 1 9 ? -13.682 -18.152 20.122 1.00 29.71 8 LYS D N 1
ATOM 723 C CA . LYS D 1 9 ? -13.212 -16.778 19.969 1.00 28.43 8 LYS D CA 1
ATOM 724 C C . LYS D 1 9 ? -13.808 -16.147 18.700 1.00 28.63 8 LYS D C 1
ATOM 725 O O . LYS D 1 9 ? -14.387 -15.061 18.756 1.00 30.27 8 LYS D O 1
ATOM 731 N N . GLU D 1 10 ? -13.683 -16.844 17.569 1.00 29.48 9 GLU D N 1
ATOM 732 C CA . GLU D 1 10 ? -14.256 -16.382 16.296 1.00 31.78 9 GLU D CA 1
ATOM 733 C C . GLU D 1 10 ? -15.764 -16.169 16.376 1.00 29.03 9 GLU D C 1
ATOM 734 O O . GLU D 1 10 ? -16.297 -15.202 15.822 1.00 30.77 9 GLU D O 1
ATOM 740 N N . ILE D 1 11 ? -16.447 -17.098 17.037 1.00 28.31 10 ILE D N 1
ATOM 741 C CA . ILE D 1 11 ? -17.891 -17.010 17.258 1.00 26.62 10 ILE D CA 1
ATOM 742 C C . ILE D 1 11 ? -18.287 -15.715 17.962 1.00 29.71 10 ILE D C 1
ATOM 743 O O . ILE D 1 11 ? -19.206 -15.011 17.530 1.00 29.33 10 ILE D O 1
ATOM 748 N N . ALA D 1 12 ? -17.593 -15.386 19.040 1.00 23.34 11 ALA D N 1
ATOM 749 C CA . ALA D 1 12 ? -17.915 -14.168 19.762 1.00 29.31 11 ALA D CA 1
ATOM 750 C C . ALA D 1 12 ? -17.545 -12.944 18.929 1.00 32.35 11 ALA D C 1
ATOM 751 O O . ALA D 1 12 ? -18.062 -11.855 19.169 1.00 32.17 11 ALA D O 1
ATOM 753 N N . LYS D 1 13 ? -16.628 -13.110 17.974 1.00 27.85 12 LYS D N 1
ATOM 754 C CA . LYS D 1 13 ? -16.277 -11.994 17.086 1.00 32.66 12 LYS D CA 1
ATOM 755 C C . LYS D 1 13 ? -17.408 -11.791 16.080 1.00 34.69 12 LYS D C 1
ATOM 756 O O . LYS D 1 13 ? -17.872 -10.667 15.845 1.00 35.25 12 LYS D O 1
ATOM 762 N N . SER D 1 14 ? -17.857 -12.896 15.500 1.00 30.77 13 SER D N 1
ATOM 763 C CA . SER D 1 14 ? -18.985 -12.882 14.585 1.00 26.27 13 SER D CA 1
ATOM 764 C C . SER D 1 14 ? -20.295 -12.409 15.220 1.00 30.03 13 SER D C 1
ATOM 765 O O . SER D 1 14 ? -21.057 -11.680 14.576 1.00 29.28 13 SER D O 1
ATOM 768 N N . ILE D 1 15 ? -20.572 -12.817 16.458 1.00 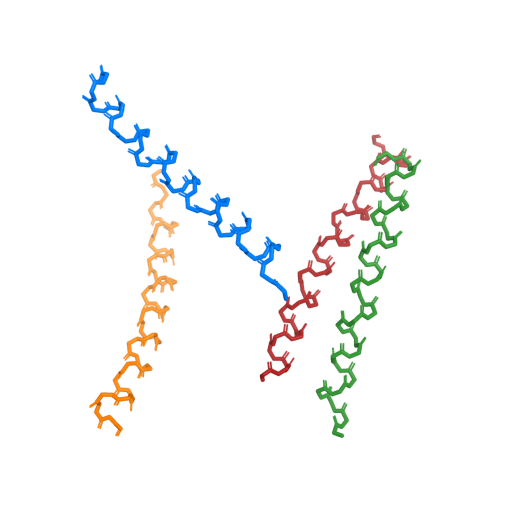22.94 14 ILE D N 1
ATOM 769 C CA . ILE D 1 15 ? -21.839 -12.440 17.117 1.00 31.08 14 ILE D CA 1
ATOM 770 C C . ILE D 1 15 ? -21.863 -10.938 17.433 1.00 32.17 14 ILE D C 1
ATOM 771 O O . ILE D 1 15 ? -22.917 -10.285 17.419 1.00 28.91 14 ILE D O 1
ATOM 776 N N . LYS D 1 16 ? -20.679 -10.395 17.691 1.00 33.55 15 LYS D N 1
ATOM 777 C CA . LYS D 1 16 ? -20.531 -8.985 18.010 1.00 32.68 15 LYS D CA 1
ATOM 778 C C . LYS D 1 16 ? -20.869 -8.121 16.792 1.00 31.13 15 LYS D C 1
ATOM 779 O O . LYS D 1 16 ? -21.499 -7.073 16.918 1.00 28.20 15 LYS D O 1
ATOM 785 N N . GLU D 1 17 ? -20.434 -8.576 15.620 1.00 32.69 16 GLU D N 1
ATOM 786 C CA . GLU D 1 17 ? -20.726 -7.912 14.352 1.00 35.11 16 GLU D CA 1
ATOM 787 C C . GLU D 1 17 ? -22.209 -8.056 13.996 1.00 33.01 16 GLU D C 1
ATOM 788 O O . GLU D 1 17 ? -22.799 -7.184 13.352 1.00 33.29 16 GLU D O 1
ATOM 794 N N . ILE D 1 18 ? -22.801 -9.175 14.401 1.00 30.66 17 ILE D N 1
ATOM 795 C CA . ILE D 1 18 ? -24.242 -9.371 14.270 1.00 30.49 17 ILE D CA 1
ATOM 796 C C . ILE D 1 18 ? -24.979 -8.475 15.255 1.00 28.69 17 ILE D C 1
ATOM 797 O O . ILE D 1 18 ? -26.051 -7.955 14.951 1.00 28.20 17 ILE D O 1
ATOM 802 N N . ALA D 1 19 ? -24.394 -8.278 16.431 1.00 28.79 18 ALA D N 1
ATOM 803 C CA . ALA D 1 19 ? -24.969 -7.360 17.408 1.00 32.45 18 ALA D CA 1
ATOM 804 C C . ALA D 1 19 ? -25.046 -5.950 16.817 1.00 37.62 18 ALA D C 1
ATOM 805 O O . ALA D 1 19 ? -26.056 -5.266 16.990 1.00 34.61 18 ALA D O 1
ATOM 807 N N . TRP D 1 20 ? -23.979 -5.528 16.126 1.00 32.80 19 TRP D N 1
ATOM 808 C CA . TRP D 1 20 ? -23.919 -4.196 15.481 1.00 41.20 19 TRP D CA 1
ATOM 809 C C . TRP D 1 20 ? -24.880 -4.089 14.300 1.00 36.42 19 TRP D C 1
ATOM 810 O O . TRP D 1 20 ? -25.717 -3.189 14.252 1.00 36.59 19 TRP D O 1
ATOM 821 N N . SER D 1 21 ? -24.733 -5.004 13.345 1.00 30.49 20 SER D N 1
ATOM 822 C CA . SER D 1 21 ? -25.582 -5.052 12.161 1.00 33.39 20 SER D CA 1
ATOM 823 C C . SER D 1 21 ? -27.081 -5.106 12.499 1.00 36.07 20 SER D C 1
ATOM 824 O O . SER D 1 21 ? -27.905 -4.458 11.833 1.00 37.37 20 SER D O 1
ATOM 827 N N . ILE D 1 22 ? -27.440 -5.878 13.520 1.00 30.03 21 ILE D N 1
ATOM 828 C CA . ILE D 1 22 ? -28.846 -5.970 13.913 1.00 32.70 21 ILE D CA 1
ATOM 829 C C . ILE D 1 22 ? -29.278 -4.649 14.527 1.00 35.17 21 ILE D C 1
ATOM 830 O O . ILE D 1 22 ? -30.409 -4.209 14.307 1.00 35.66 21 ILE D O 1
ATOM 835 N N . LYS D 1 23 ? -28.373 -3.994 15.258 1.00 39.21 22 LYS D N 1
ATOM 836 C CA . LYS D 1 23 ? -28.687 -2.703 15.886 1.00 35.79 22 LYS D CA 1
ATOM 837 C C . LYS D 1 23 ? -29.012 -1.609 14.857 1.00 37.49 22 LYS D C 1
ATOM 838 O O . LYS D 1 23 ? -29.958 -0.828 15.034 1.00 34.42 22 LYS D O 1
ATOM 844 N N . GLU D 1 24 ? -28.216 -1.561 13.792 1.00 35.07 23 GLU D N 1
ATOM 845 C CA . GLU D 1 24 ? -28.393 -0.586 12.721 1.00 37.68 23 GLU D CA 1
ATOM 846 C C . GLU D 1 24 ? -29.687 -0.843 11.954 1.00 36.61 23 GLU D C 1
ATOM 847 O O . GLU D 1 24 ? -30.355 0.093 11.510 1.00 38.85 23 GLU D O 1
ATOM 853 N N . ILE D 1 25 ? -30.022 -2.119 11.783 1.00 31.16 24 ILE D N 1
ATOM 854 C CA . ILE D 1 25 ? -31.316 -2.505 11.241 1.00 37.77 24 ILE D CA 1
ATOM 855 C C . ILE D 1 25 ? -32.462 -1.959 12.104 1.00 34.88 24 ILE D C 1
ATOM 856 O O . ILE D 1 25 ? -33.416 -1.405 11.576 1.00 34.23 24 ILE D O 1
ATOM 861 N N . ALA D 1 26 ? -32.359 -2.088 13.424 1.00 30.57 25 ALA D N 1
ATOM 862 C CA . ALA D 1 26 ? -33.398 -1.553 14.311 1.00 35.69 25 ALA D CA 1
ATOM 863 C C . ALA D 1 26 ? -33.460 -0.040 14.213 1.00 37.55 25 ALA D C 1
ATOM 864 O O . ALA D 1 26 ? -34.546 0.552 14.202 1.00 42.91 25 ALA D O 1
ATOM 866 N N . GLN D 1 27 ? -32.286 0.584 14.167 1.00 35.10 26 GLN D N 1
ATOM 867 C CA . GLN D 1 27 ? -32.191 2.040 14.075 1.00 45.73 26 GLN D CA 1
ATOM 868 C C . GLN D 1 27 ? -32.794 2.563 12.759 1.00 41.68 26 GLN D C 1
ATOM 869 O O . GLN D 1 27 ? -33.399 3.632 12.732 1.00 42.43 26 GLN D O 1
ATOM 875 N N . SER D 1 28 ? -32.646 1.799 11.679 1.00 38.04 27 SER D N 1
ATOM 876 C CA . SER D 1 28 ? -33.233 2.182 10.401 1.00 34.83 27 SER D CA 1
ATOM 877 C C . SER D 1 28 ? -34.747 2.039 10.430 1.00 36.40 27 SER D C 1
ATOM 878 O O . SER D 1 28 ? -35.469 2.747 9.725 1.00 33.81 27 SER D O 1
ATOM 881 N N . ILE D 1 29 ? -35.227 1.097 11.228 1.00 32.81 28 ILE D N 1
ATOM 882 C CA . ILE D 1 29 ? -36.656 0.830 11.264 1.00 37.89 28 ILE D CA 1
ATOM 883 C C . ILE D 1 29 ? -37.337 1.825 12.176 1.00 37.55 28 ILE D C 1
ATOM 884 O O . ILE D 1 29 ? -38.372 2.387 11.823 1.00 35.52 28 ILE D O 1
ATOM 889 N N . LYS D 1 30 ? -36.752 2.054 13.346 1.00 42.42 29 LYS D N 1
ATOM 890 C CA . LYS D 1 30 ? -37.259 3.094 14.229 1.00 43.58 29 LYS D CA 1
ATOM 891 C C . LYS D 1 30 ? -36.123 3.848 14.907 1.00 52.99 29 LYS D C 1
ATOM 892 O O . LYS D 1 30 ? -35.492 3.346 15.847 1.00 56.75 29 LYS D O 1
ATOM 898 N N . GLY D 1 31 ? -35.865 5.056 14.403 1.00 55.34 30 GLY D N 1
ATOM 899 C CA . GLY D 1 31 ? -34.794 5.900 14.906 1.00 57.30 30 GLY D CA 1
ATOM 900 C C . GLY D 1 31 ? -34.021 6.593 13.796 1.00 47.86 30 GLY D C 1
ATOM 901 O O . GLY D 1 31 ? -34.228 6.315 12.616 1.00 44.94 30 GLY D O 1
#